Protein AF-A0A8J3TP43-F1 (afdb_monomer)

InterPro domains:
  IPR015797 NUDIX hydrolase-like domain superfamily [SSF55811] (5-56)

Mean predicted aligned error: 3.4 Å

Solvent-accessible surface area (backbone atoms only — not comparable to full-atom values): 4873 Å² total; per-residue (Å²): 130,88,80,85,81,84,84,86,70,80,78,79,79,88,87,77,88,79,93,78,75,55,98,86,44,83,80,87,82,93,72,54,81,73,49,38,59,76,74,44,47,54,41,55,26,51,50,57,56,52,44,72,56,88,78,81,85,81,85,81,53,56,83,77,44,42,73,103

Organism: NCBI:txid58121

Radius of gyration: 14.04 Å; Cα contacts (8 Å, |Δi|>4): 43; chains: 1; bounding box: 34×24×36 Å

Structure (mmCIF, N/CA/C/O backbone):
data_AF-A0A8J3TP43-F1
#
_entry.id   AF-A0A8J3TP43-F1
#
loop_
_atom_site.group_PDB
_atom_site.id
_atom_site.type_symbol
_atom_site.label_atom_id
_atom_site.label_alt_id
_atom_site.label_comp_id
_atom_site.label_asym_id
_atom_site.label_entity_id
_atom_site.label_seq_id
_atom_site.pdbx_PDB_ins_code
_atom_site.Cartn_x
_atom_site.Cartn_y
_atom_site.Cartn_z
_atom_site.occupancy
_atom_site.B_iso_or_equiv
_atom_site.auth_seq_id
_atom_site.auth_comp_id
_atom_site.auth_asym_id
_atom_site.auth_atom_id
_atom_site.pdbx_PDB_model_num
ATOM 1 N N . MET A 1 1 ? -17.224 -1.115 -17.442 1.00 59.69 1 MET A N 1
ATOM 2 C CA . MET A 1 1 ? -16.303 -0.204 -18.163 1.00 59.69 1 MET A CA 1
ATOM 3 C C . MET A 1 1 ? -15.061 0.001 -17.318 1.00 59.69 1 MET A C 1
ATOM 5 O O . MET A 1 1 ? -15.206 0.250 -16.125 1.00 59.69 1 MET A O 1
ATOM 9 N N . SER A 1 2 ? -13.871 -0.101 -17.910 1.00 71.88 2 SER A N 1
ATOM 10 C CA . SER A 1 2 ? -12.626 0.320 -17.262 1.00 71.88 2 SER A CA 1
ATOM 11 C C . SER A 1 2 ? -12.646 1.842 -17.081 1.00 71.88 2 SER A C 1
ATOM 13 O O . SER A 1 2 ? -13.022 2.581 -17.987 1.00 71.88 2 SER A O 1
ATOM 15 N N . ARG A 1 3 ? -12.316 2.320 -15.876 1.00 80.56 3 ARG A N 1
ATOM 16 C CA . ARG A 1 3 ? -12.466 3.739 -15.494 1.00 80.56 3 ARG A CA 1
ATOM 17 C C . ARG A 1 3 ? -11.184 4.567 -15.662 1.00 80.56 3 ARG A C 1
ATOM 19 O O . ARG A 1 3 ? -11.180 5.722 -15.262 1.00 80.56 3 ARG A O 1
ATOM 26 N N . GLY A 1 4 ? -10.110 3.989 -16.212 1.00 88.81 4 GLY A N 1
ATOM 27 C CA . GLY A 1 4 ? -8.827 4.684 -16.405 1.00 88.81 4 GLY A CA 1
ATOM 28 C C . GLY A 1 4 ? -8.248 5.266 -15.110 1.00 88.81 4 GLY A C 1
ATOM 29 O O . GLY A 1 4 ? -7.748 6.385 -15.106 1.00 88.81 4 GLY A O 1
ATOM 30 N N . ILE A 1 5 ? -8.394 4.549 -13.992 1.00 91.56 5 ILE A N 1
ATOM 31 C CA . ILE A 1 5 ? -8.019 5.049 -12.665 1.00 91.56 5 ILE A CA 1
ATOM 32 C C . ILE A 1 5 ? -6.509 4.924 -12.473 1.00 91.56 5 ILE A C 1
ATOM 34 O O . ILE A 1 5 ? -5.956 3.839 -12.634 1.00 91.56 5 ILE A O 1
ATOM 38 N N . VAL A 1 6 ? -5.880 6.016 -12.039 1.00 93.81 6 VAL A N 1
ATOM 39 C CA . VAL A 1 6 ? -4.491 6.044 -11.571 1.00 93.81 6 VAL A CA 1
ATOM 40 C C . VAL A 1 6 ? -4.493 6.189 -10.052 1.00 93.81 6 VAL A C 1
ATOM 42 O O . VAL A 1 6 ? -5.096 7.120 -9.519 1.00 93.81 6 VAL A O 1
ATOM 45 N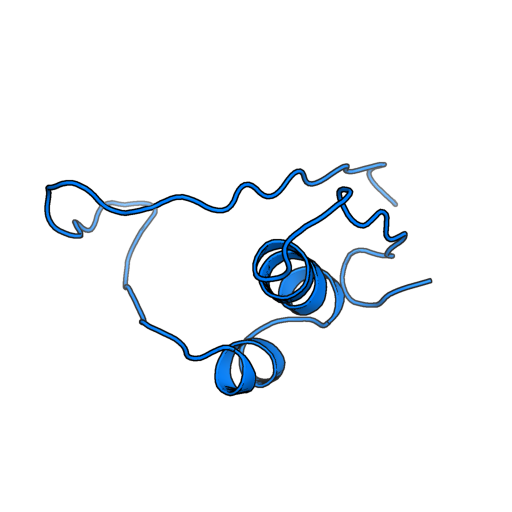 N . ALA A 1 7 ? -3.828 5.269 -9.356 1.00 94.31 7 ALA A N 1
ATOM 46 C CA . A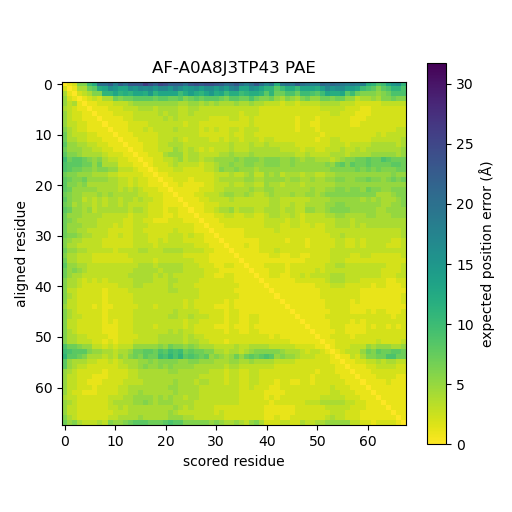LA A 1 7 ? -3.625 5.335 -7.913 1.00 94.31 7 ALA A CA 1
ATOM 47 C C . ALA A 1 7 ? -2.168 5.709 -7.616 1.00 94.31 7 ALA A C 1
ATOM 49 O O . ALA A 1 7 ? -1.253 5.027 -8.070 1.00 94.31 7 ALA A O 1
ATOM 50 N N . LEU A 1 8 ? -1.963 6.776 -6.842 1.00 95.56 8 LEU A N 1
ATOM 51 C CA . LEU A 1 8 ? -0.650 7.188 -6.346 1.00 95.56 8 LEU A CA 1
ATOM 52 C C . LEU A 1 8 ? -0.548 6.818 -4.869 1.00 95.56 8 LEU A C 1
ATOM 54 O O . LEU A 1 8 ? -1.454 7.128 -4.095 1.00 95.56 8 LEU A O 1
ATOM 58 N N . VAL A 1 9 ? 0.542 6.160 -4.482 1.00 95.50 9 VAL A N 1
ATOM 59 C CA . VAL A 1 9 ? 0.767 5.722 -3.102 1.00 95.50 9 VAL A CA 1
ATOM 60 C C . VAL A 1 9 ? 2.040 6.354 -2.572 1.00 95.50 9 VAL A C 1
ATOM 62 O O . VAL A 1 9 ? 3.086 6.306 -3.213 1.00 95.50 9 VAL A O 1
ATOM 65 N N . PHE A 1 10 ? 1.923 6.960 -1.395 1.00 94.62 10 PHE A N 1
ATOM 66 C CA . PHE A 1 10 ? 3.005 7.655 -0.715 1.00 94.62 10 PHE A CA 1
ATOM 67 C C . PHE A 1 10 ? 3.293 6.949 0.605 1.00 94.62 10 PHE A C 1
ATOM 69 O O . PHE A 1 10 ? 2.381 6.702 1.396 1.00 94.62 10 PHE A O 1
ATOM 76 N N . ARG A 1 11 ? 4.567 6.639 0.852 1.00 94.56 11 ARG A N 1
ATOM 77 C CA . ARG A 1 11 ? 5.017 6.145 2.151 1.00 94.56 11 ARG A CA 1
ATOM 78 C C . ARG A 1 11 ? 5.101 7.320 3.120 1.00 94.56 11 ARG A C 1
ATOM 80 O O . ARG A 1 11 ? 5.822 8.283 2.870 1.00 94.56 11 ARG A O 1
ATOM 87 N N . CYS A 1 12 ? 4.363 7.230 4.218 1.00 93.94 12 CYS A N 1
ATOM 88 C CA . CYS A 1 12 ? 4.329 8.250 5.260 1.00 93.94 12 CYS A CA 1
ATOM 89 C C . CYS A 1 12 ? 4.786 7.672 6.598 1.00 93.94 12 CYS A C 1
ATOM 91 O O . CYS A 1 12 ? 4.618 6.482 6.863 1.00 93.94 12 CYS A O 1
ATOM 93 N N . GLU A 1 13 ? 5.312 8.542 7.453 1.00 94.19 13 GLU A N 1
ATOM 94 C CA . GLU A 1 13 ? 5.620 8.234 8.845 1.00 94.19 13 GLU A CA 1
ATOM 95 C C . GLU A 1 13 ? 4.612 8.937 9.758 1.00 94.19 13 GLU A C 1
ATOM 97 O O . GLU A 1 13 ? 4.337 10.133 9.615 1.00 94.19 13 GLU A O 1
ATOM 102 N N . ALA A 1 14 ? 4.035 8.189 10.696 1.00 93.56 14 ALA A N 1
ATOM 103 C CA . ALA A 1 14 ? 3.128 8.748 11.685 1.00 93.56 14 ALA A CA 1
ATOM 104 C C . ALA A 1 14 ? 3.933 9.493 12.760 1.00 93.56 14 ALA A C 1
ATOM 106 O O . ALA A 1 14 ? 4.637 8.877 13.552 1.00 93.56 14 ALA A O 1
ATOM 107 N N . THR A 1 15 ? 3.806 10.820 12.814 1.00 96.94 15 THR A N 1
ATOM 108 C CA . THR A 1 15 ? 4.546 11.650 13.784 1.00 96.94 15 THR A CA 1
ATOM 109 C C . THR A 1 15 ? 3.791 11.871 15.095 1.00 96.94 15 THR A C 1
ATOM 111 O O . THR A 1 15 ? 4.406 12.083 16.136 1.00 96.94 15 THR A O 1
ATOM 114 N N . ARG A 1 16 ? 2.452 11.861 15.058 1.00 96.12 16 ARG A N 1
ATOM 115 C CA . ARG A 1 16 ? 1.563 12.073 16.212 1.00 96.12 16 ARG A CA 1
ATOM 116 C C . ARG A 1 16 ? 0.114 11.712 15.875 1.00 96.12 16 ARG A C 1
ATOM 118 O O . ARG A 1 16 ? -0.249 11.646 14.704 1.00 96.12 16 ARG A O 1
ATOM 125 N N . GLY A 1 17 ? -0.725 11.599 16.906 1.00 94.44 17 GLY A N 1
ATOM 126 C CA . GLY A 1 17 ? -2.170 11.366 16.791 1.00 94.44 17 GLY A CA 1
ATOM 127 C C . GLY A 1 17 ? -2.584 9.937 17.147 1.00 94.44 17 GLY A C 1
ATOM 128 O O . GLY A 1 17 ? -1.746 9.094 17.455 1.00 94.44 17 GLY A O 1
ATOM 129 N N . SER A 1 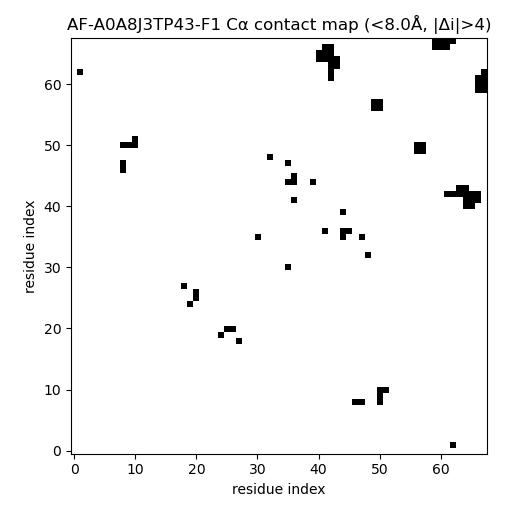18 ? -3.891 9.682 17.125 1.00 94.12 18 SER A N 1
ATOM 130 C CA . SER A 1 18 ? -4.483 8.360 17.334 1.00 94.12 18 SER A CA 1
ATOM 131 C C . SER A 1 18 ? -5.529 8.069 16.260 1.00 94.12 18 SER A C 1
ATOM 133 O O . SER A 1 18 ? -6.145 8.980 15.704 1.00 94.12 18 SER A O 1
ATOM 135 N N . LEU A 1 19 ? -5.710 6.784 15.954 1.00 95.12 19 LEU A N 1
ATOM 136 C CA . LEU A 1 19 ? -6.724 6.317 15.013 1.00 95.12 19 LEU A CA 1
ATOM 137 C C . LEU A 1 19 ? -8.128 6.598 15.575 1.00 95.12 19 LEU A C 1
ATOM 139 O O . LEU A 1 19 ? -8.391 6.323 16.746 1.00 95.12 19 LEU A O 1
ATOM 143 N N . SER A 1 20 ? -9.031 7.128 14.747 1.00 96.06 20 SER A N 1
ATOM 144 C CA . SER A 1 20 ? -10.405 7.458 15.140 1.00 96.06 20 SER A CA 1
ATOM 145 C C . SER A 1 20 ? -11.421 6.985 14.101 1.00 96.06 20 SER A C 1
ATOM 147 O O . SER A 1 20 ? -11.184 7.045 12.896 1.00 96.06 20 SER A O 1
ATOM 149 N N . LEU A 1 21 ? -12.551 6.470 14.585 1.00 97.88 21 LEU A N 1
ATOM 150 C CA . LEU A 1 21 ? -13.641 5.970 13.747 1.00 97.88 21 LEU A CA 1
ATOM 151 C C . LEU A 1 21 ? -14.611 7.092 13.370 1.00 97.88 21 LEU A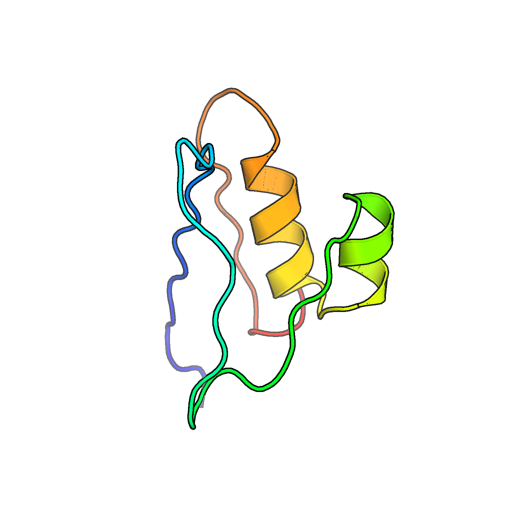 C 1
ATOM 153 O O . LEU A 1 21 ? -14.742 8.089 14.082 1.00 97.88 21 LEU A O 1
ATOM 157 N N . ASN A 1 22 ? -15.329 6.905 12.265 1.00 96.69 22 ASN A N 1
ATOM 158 C CA . ASN A 1 22 ? -16.422 7.775 11.838 1.00 96.69 22 ASN A CA 1
ATOM 159 C C . ASN A 1 22 ? -17.443 6.979 10.994 1.00 96.69 22 ASN A C 1
ATOM 161 O O . ASN A 1 22 ? -17.426 5.751 10.981 1.00 96.69 22 ASN A O 1
ATOM 165 N N . LYS A 1 23 ? -18.368 7.663 10.305 1.00 97.62 23 LYS A N 1
ATOM 166 C CA . LYS A 1 23 ? -19.395 6.998 9.478 1.00 97.62 23 LYS A CA 1
ATOM 167 C C . LYS A 1 23 ? -18.818 6.217 8.287 1.00 97.62 23 LYS A C 1
ATOM 169 O O . LYS A 1 23 ? -19.465 5.290 7.814 1.00 97.62 23 LYS A O 1
ATOM 174 N N . GLU A 1 24 ? -17.637 6.594 7.809 1.00 96.50 24 GLU A N 1
ATOM 175 C CA . GLU A 1 24 ? -16.949 5.965 6.678 1.00 96.50 24 GLU A CA 1
ATOM 176 C C . GLU A 1 24 ? -15.907 4.937 7.145 1.00 96.50 24 GLU A C 1
ATOM 178 O O . GLU A 1 24 ? -15.785 3.869 6.551 1.00 96.50 24 GLU A O 1
ATOM 183 N N . VAL A 1 25 ? -15.191 5.219 8.239 1.00 96.06 25 VAL A N 1
ATOM 184 C CA . VAL A 1 25 ? -14.131 4.359 8.786 1.00 96.06 25 VAL A CA 1
ATOM 185 C C . VAL A 1 25 ? -14.621 3.654 10.045 1.00 96.06 25 VAL A C 1
ATOM 187 O O . VAL A 1 25 ? -14.749 4.272 11.101 1.00 96.06 25 VAL A O 1
ATOM 190 N N . GLN A 1 26 ? -14.873 2.349 9.931 1.00 96.75 26 GLN A N 1
ATOM 191 C CA . GLN A 1 26 ? -15.499 1.547 10.993 1.00 96.75 26 GLN A CA 1
ATOM 192 C C . GLN A 1 26 ? -14.522 0.670 11.790 1.00 96.75 26 GLN A C 1
ATOM 194 O O . GLN A 1 26 ? -14.843 0.259 12.901 1.00 96.75 26 GLN A O 1
ATOM 199 N N . SER A 1 27 ? -13.319 0.413 11.272 1.00 96.56 27 SER A N 1
ATOM 200 C CA . SER A 1 27 ? -12.289 -0.364 11.970 1.00 96.56 27 SER A CA 1
ATOM 201 C C . SER A 1 27 ? -10.897 -0.076 11.419 1.00 96.56 27 SER A C 1
ATOM 203 O O . SER A 1 27 ? -10.756 0.343 10.271 1.00 96.56 27 SER A O 1
ATOM 205 N N . PHE A 1 28 ? -9.873 -0.394 12.208 1.00 95.56 28 PHE A N 1
ATOM 206 C CA . PHE A 1 28 ? -8.477 -0.370 11.782 1.00 95.56 28 PHE A CA 1
ATOM 207 C C . PHE A 1 28 ? -7.817 -1.721 12.031 1.00 95.56 28 PHE A C 1
ATOM 209 O O . PHE A 1 28 ? -8.142 -2.409 12.998 1.00 95.56 28 PHE A O 1
ATOM 216 N N . HIS A 1 29 ? -6.860 -2.065 11.179 1.00 94.38 29 HIS A N 1
ATOM 217 C CA . HIS A 1 29 ? -6.020 -3.241 11.332 1.00 94.38 29 HIS A CA 1
ATOM 218 C C . HIS A 1 29 ? -4.597 -2.887 10.898 1.00 94.38 29 HIS A C 1
ATOM 220 O O . HIS A 1 29 ? -4.400 -2.351 9.808 1.00 94.38 29 HIS A O 1
ATOM 226 N N . TRP A 1 30 ? -3.622 -3.162 11.761 1.00 94.81 30 TRP A N 1
ATOM 227 C CA . TRP A 1 30 ? -2.206 -3.052 11.421 1.00 94.81 30 TRP A CA 1
ATOM 228 C C . TRP A 1 30 ? -1.758 -4.361 10.782 1.00 94.81 30 TRP A C 1
ATOM 230 O O . TRP A 1 30 ? -1.935 -5.406 11.395 1.00 94.81 30 TRP A O 1
ATOM 240 N N . ALA A 1 31 ? -1.180 -4.287 9.585 1.00 96.19 31 ALA A N 1
ATOM 241 C CA . ALA A 1 31 ? -0.723 -5.447 8.829 1.00 96.19 31 ALA A CA 1
ATOM 242 C C . ALA A 1 31 ? 0.774 -5.346 8.525 1.00 96.19 31 ALA A C 1
ATOM 244 O O . ALA A 1 31 ? 1.292 -4.279 8.183 1.00 96.19 31 ALA A O 1
ATOM 245 N N . THR A 1 32 ? 1.460 -6.477 8.611 1.00 96.38 32 THR A N 1
ATOM 246 C CA . THR A 1 32 ? 2.804 -6.678 8.073 1.00 96.38 32 THR A CA 1
ATOM 247 C C . THR A 1 32 ? 2.763 -6.774 6.542 1.00 96.38 32 THR A C 1
ATOM 249 O O . THR A 1 32 ? 1.716 -7.084 5.969 1.00 96.38 32 THR A O 1
ATOM 252 N N . PRO A 1 33 ? 3.897 -6.577 5.841 1.00 95.56 33 PRO A N 1
ATOM 253 C CA . PRO A 1 33 ? 3.945 -6.716 4.383 1.00 95.56 33 PRO A CA 1
ATOM 254 C C . PRO A 1 33 ? 3.421 -8.072 3.880 1.00 95.56 33 PRO A C 1
ATOM 256 O O . PRO A 1 33 ? 2.732 -8.133 2.866 1.00 95.56 33 PRO A O 1
ATOM 259 N N . THR A 1 34 ? 3.689 -9.158 4.609 1.00 95.12 34 THR A N 1
ATOM 260 C CA . THR A 1 34 ? 3.210 -10.501 4.251 1.00 95.12 34 THR A CA 1
ATOM 261 C C . THR A 1 34 ? 1.692 -10.632 4.391 1.00 95.12 34 THR A C 1
ATOM 263 O O . THR A 1 34 ? 1.048 -11.231 3.532 1.00 95.12 34 THR A O 1
ATOM 266 N N . GLU A 1 35 ? 1.112 -10.057 5.447 1.00 97.62 35 GLU A N 1
ATOM 267 C CA . GLU A 1 35 ? -0.337 -10.092 5.687 1.00 97.62 35 GLU A CA 1
ATOM 268 C C . GLU A 1 35 ? -1.105 -9.282 4.639 1.00 97.62 35 GLU A C 1
ATOM 270 O O . GLU A 1 35 ? -2.173 -9.709 4.204 1.00 97.62 35 GLU A O 1
ATOM 275 N N . VAL A 1 36 ? -0.546 -8.163 4.158 1.00 96.62 36 VAL A N 1
ATOM 276 C CA . VAL A 1 36 ? -1.190 -7.320 3.133 1.00 96.62 36 VAL A CA 1
ATOM 277 C C . VAL A 1 36 ? -1.602 -8.144 1.911 1.00 96.62 36 VAL A C 1
ATOM 279 O O . VAL A 1 36 ? -2.755 -8.075 1.492 1.00 96.62 36 VAL A O 1
ATOM 282 N N . SER A 1 37 ? -0.712 -8.982 1.377 1.00 94.44 37 SER A N 1
ATOM 283 C CA . SER A 1 37 ? -1.007 -9.813 0.198 1.00 94.44 37 SER A CA 1
ATOM 284 C C . SER A 1 37 ? -2.116 -10.846 0.417 1.00 94.44 37 SER A C 1
ATOM 286 O O . SER A 1 37 ? -2.666 -11.360 -0.551 1.00 94.44 37 SER A O 1
ATOM 288 N N . GLN A 1 38 ? -2.444 -11.170 1.669 1.00 96.50 38 GLN A N 1
ATOM 289 C CA . GLN A 1 38 ? -3.507 -12.115 2.022 1.00 96.50 38 GLN A CA 1
ATOM 290 C C . GLN A 1 38 ? -4.847 -11.416 2.291 1.00 96.50 38 GLN A C 1
ATOM 292 O O . GLN A 1 38 ? -5.894 -12.060 2.268 1.00 96.50 38 GLN A O 1
ATOM 297 N N . MET A 1 39 ? -4.826 -10.108 2.555 1.00 96.06 39 MET A N 1
ATOM 298 C CA . MET A 1 39 ? -5.998 -9.329 2.959 1.00 96.06 39 MET A CA 1
ATOM 299 C C . MET A 1 39 ? -6.679 -8.591 1.806 1.00 96.06 39 MET A C 1
ATOM 301 O O . MET A 1 39 ? -7.867 -8.279 1.894 1.00 96.06 39 MET A O 1
ATOM 305 N N . VAL A 1 40 ? -5.931 -8.249 0.756 1.00 96.06 40 VAL A N 1
ATOM 306 C CA . VAL A 1 40 ? -6.416 -7.409 -0.345 1.00 96.06 40 VAL A CA 1
ATOM 307 C C . VAL A 1 40 ? -6.090 -8.016 -1.705 1.00 96.06 40 VAL A C 1
ATOM 309 O O . VAL A 1 40 ? -5.248 -8.896 -1.839 1.00 96.06 40 VAL A O 1
ATOM 312 N N . THR A 1 41 ? -6.757 -7.512 -2.739 1.00 97.31 41 THR A N 1
ATOM 313 C CA . THR A 1 41 ? -6.478 -7.853 -4.140 1.00 97.31 41 THR A CA 1
ATOM 314 C C . THR A 1 41 ? -5.023 -7.566 -4.514 1.00 97.31 41 THR A C 1
ATOM 316 O O . THR A 1 41 ? -4.458 -6.581 -4.029 1.00 97.31 41 THR A O 1
ATOM 319 N N . GLU A 1 42 ? -4.466 -8.321 -5.461 1.00 97.50 42 GLU A N 1
ATOM 320 C CA . GLU A 1 42 ? -3.089 -8.162 -5.953 1.00 97.50 42 GLU A CA 1
ATOM 321 C C . GLU A 1 42 ? -2.767 -6.712 -6.357 1.00 97.50 42 GLU A C 1
ATOM 323 O O . GLU A 1 42 ? -1.769 -6.143 -5.910 1.00 97.50 42 GLU A O 1
ATOM 328 N N . ALA A 1 43 ? -3.657 -6.068 -7.119 1.00 96.38 43 ALA A N 1
ATOM 329 C CA . ALA A 1 43 ? -3.490 -4.687 -7.561 1.00 96.38 43 ALA A CA 1
ATOM 330 C C . ALA A 1 43 ? -3.385 -3.686 -6.399 1.00 96.38 43 ALA A C 1
ATOM 332 O O . ALA A 1 43 ? -2.766 -2.641 -6.559 1.00 96.38 43 ALA A O 1
ATOM 333 N N . PHE A 1 44 ? -3.985 -3.969 -5.238 1.00 96.50 44 PHE A N 1
ATOM 334 C CA . PHE A 1 44 ? -3.847 -3.133 -4.042 1.00 96.50 44 PHE A CA 1
ATOM 335 C C . PHE A 1 44 ? -2.590 -3.506 -3.255 1.00 96.50 44 PHE A C 1
ATOM 337 O O . PHE A 1 44 ? -1.847 -2.613 -2.846 1.00 96.50 44 PHE A O 1
ATOM 344 N N . ALA A 1 45 ? -2.330 -4.807 -3.084 1.00 97.56 45 ALA A N 1
ATOM 345 C CA . ALA A 1 45 ? -1.165 -5.305 -2.365 1.00 97.56 45 ALA A CA 1
ATOM 346 C C . ALA A 1 45 ? 0.132 -4.755 -2.965 1.00 97.56 45 ALA A C 1
ATOM 348 O O . ALA A 1 45 ? 0.935 -4.166 -2.241 1.00 97.56 45 ALA A O 1
ATOM 349 N N . VAL A 1 46 ? 0.298 -4.845 -4.293 1.00 96.88 46 VAL A N 1
ATOM 350 C CA . VAL A 1 46 ? 1.528 -4.381 -4.949 1.00 96.88 46 VAL A CA 1
ATOM 351 C C . VAL A 1 46 ? 1.780 -2.895 -4.707 1.00 96.88 46 VAL A C 1
ATOM 353 O O . VAL A 1 46 ? 2.921 -2.502 -4.520 1.00 96.88 46 VAL A O 1
ATOM 356 N N . ARG A 1 47 ? 0.731 -2.061 -4.635 1.00 95.81 47 ARG A N 1
ATOM 357 C CA . ARG 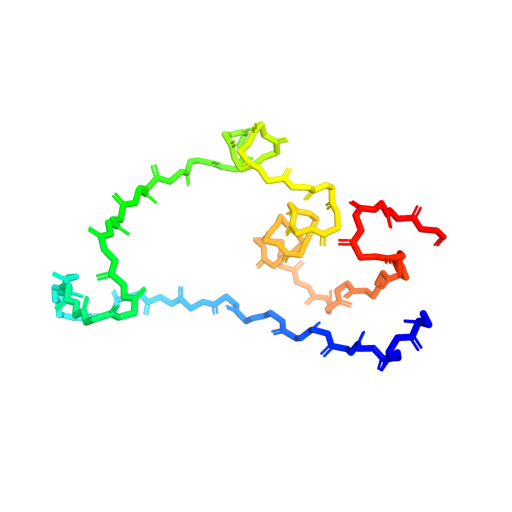A 1 47 ? 0.888 -0.614 -4.418 1.00 95.81 47 ARG A CA 1
ATOM 3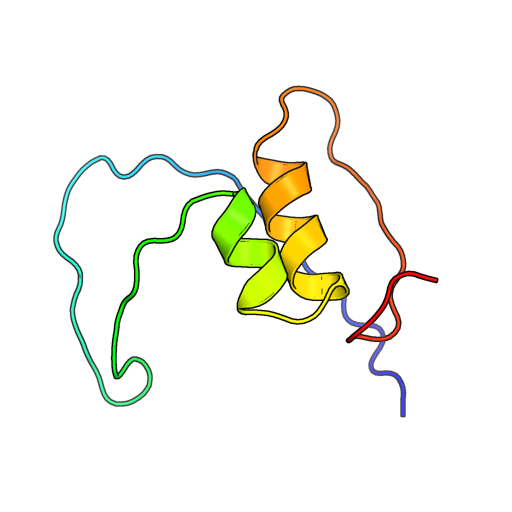58 C C . ARG A 1 47 ? 1.474 -0.309 -3.043 1.00 95.81 47 ARG A C 1
ATOM 360 O O . ARG A 1 47 ? 2.287 0.600 -2.913 1.00 95.81 47 ARG A O 1
ATOM 367 N N . VAL A 1 48 ? 1.046 -1.054 -2.022 1.00 95.75 48 VAL A N 1
ATOM 368 C CA . VAL A 1 48 ? 1.574 -0.922 -0.658 1.00 95.75 48 VAL A CA 1
ATOM 369 C C . VAL A 1 48 ? 3.001 -1.458 -0.602 1.00 95.75 48 VAL A C 1
ATOM 371 O O . VAL A 1 48 ? 3.880 -0.784 -0.077 1.00 95.75 48 VAL A O 1
ATOM 374 N N . LEU A 1 49 ? 3.244 -2.640 -1.174 1.00 96.50 49 LEU A N 1
ATOM 375 C CA . LEU A 1 49 ? 4.552 -3.295 -1.141 1.00 96.50 49 LEU A CA 1
ATOM 376 C C . LEU A 1 49 ? 5.619 -2.533 -1.933 1.00 96.50 49 LEU A C 1
ATOM 378 O O . LEU A 1 49 ? 6.727 -2.351 -1.436 1.00 96.50 49 LEU A O 1
ATOM 382 N N . ASP A 1 50 ? 5.295 -2.040 -3.128 1.00 96.81 50 ASP A N 1
ATOM 383 C CA . ASP A 1 50 ? 6.202 -1.215 -3.929 1.00 96.81 50 ASP A CA 1
ATOM 384 C C . ASP A 1 50 ? 6.586 0.062 -3.155 1.00 96.81 50 ASP A C 1
ATOM 386 O O . A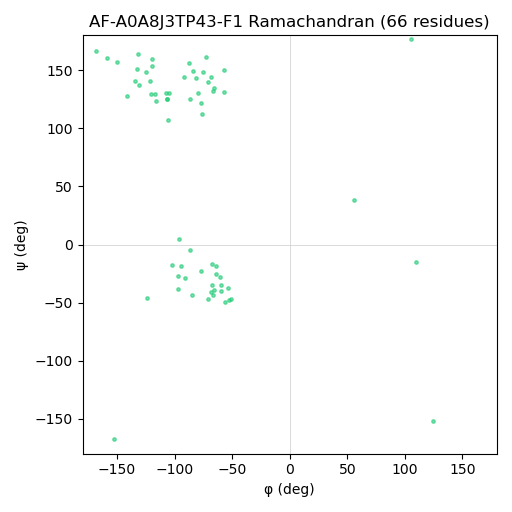SP A 1 50 ? 7.757 0.429 -3.130 1.00 96.81 50 ASP A O 1
ATOM 390 N N . ALA A 1 51 ? 5.643 0.689 -2.439 1.00 95.56 51 ALA A N 1
ATOM 391 C CA . ALA A 1 51 ? 5.902 1.899 -1.651 1.00 95.56 51 ALA A CA 1
ATOM 392 C C . ALA A 1 51 ? 6.817 1.678 -0.430 1.00 95.56 51 ALA A C 1
ATOM 394 O O . ALA A 1 51 ? 7.345 2.645 0.122 1.00 95.56 51 ALA A O 1
ATOM 395 N N . LEU A 1 52 ? 7.015 0.431 0.015 1.00 94.19 52 LEU A N 1
ATOM 396 C CA . LEU A 1 52 ? 7.962 0.113 1.088 1.00 94.19 52 LEU A CA 1
ATOM 397 C C . LEU A 1 52 ? 9.419 0.120 0.612 1.00 94.19 52 LEU A C 1
ATOM 399 O O . LEU A 1 52 ? 10.314 0.303 1.438 1.00 94.19 52 LEU A O 1
ATOM 403 N N . HIS A 1 53 ? 9.661 -0.058 -0.686 1.00 92.56 53 HIS A N 1
ATOM 404 C CA . HIS A 1 53 ? 11.006 -0.063 -1.248 1.00 92.56 53 HIS A CA 1
ATOM 405 C C . HIS A 1 53 ? 11.510 1.366 -1.470 1.00 92.56 53 HIS A C 1
ATOM 407 O O . HIS A 1 53 ? 10.758 2.267 -1.838 1.00 92.56 53 HIS A O 1
ATOM 413 N N . GLU A 1 54 ? 12.804 1.576 -1.242 1.00 89.88 54 GLU A N 1
ATOM 414 C CA . GLU A 1 54 ? 13.464 2.841 -1.559 1.00 89.88 54 GLU A CA 1
ATOM 415 C C . GLU A 1 54 ? 13.888 2.875 -3.032 1.00 89.88 54 GLU A C 1
ATOM 417 O O . GLU A 1 54 ? 14.222 1.846 -3.621 1.00 89.88 54 GLU A O 1
ATOM 422 N N . GLY A 1 55 ? 13.901 4.069 -3.626 1.00 91.06 55 GLY A N 1
ATOM 423 C CA . GLY A 1 55 ? 14.337 4.283 -5.004 1.00 91.06 55 GLY A CA 1
ATOM 424 C C . GLY A 1 55 ? 13.285 4.973 -5.865 1.00 91.06 55 GLY A C 1
ATOM 425 O O . GLY A 1 55 ? 12.484 5.774 -5.382 1.00 91.06 55 GLY A O 1
ATOM 426 N N . ALA A 1 56 ? 13.329 4.700 -7.169 1.00 94.31 56 ALA A N 1
ATOM 427 C CA . ALA A 1 56 ? 12.378 5.270 -8.114 1.00 94.31 56 ALA A CA 1
ATOM 428 C C . ALA A 1 56 ? 10.963 4.700 -7.882 1.00 94.31 56 ALA A C 1
ATOM 430 O O . ALA A 1 56 ? 10.835 3.508 -7.595 1.00 94.31 56 ALA A O 1
ATOM 431 N N . PRO A 1 57 ? 9.898 5.508 -8.052 1.00 94.69 57 PRO A N 1
ATOM 432 C CA . PRO A 1 57 ? 8.527 5.021 -7.942 1.00 94.69 57 PRO A CA 1
ATOM 433 C C . PRO A 1 57 ? 8.253 3.872 -8.915 1.00 94.69 57 PRO A C 1
ATOM 435 O O . PRO A 1 57 ? 8.534 3.980 -10.112 1.00 94.69 57 PRO A O 1
ATOM 438 N N . ALA A 1 58 ? 7.665 2.785 -8.417 1.00 96.75 58 ALA A N 1
ATOM 439 C CA . ALA A 1 58 ? 7.216 1.698 -9.273 1.00 96.75 58 ALA A CA 1
ATOM 440 C C . ALA A 1 58 ? 5.985 2.120 -10.090 1.00 96.75 58 ALA A C 1
ATOM 442 O O . ALA A 1 58 ? 5.073 2.775 -9.583 1.00 96.75 58 ALA A O 1
ATOM 443 N N . ILE A 1 59 ? 5.947 1.706 -11.357 1.00 96.38 59 ILE A N 1
ATOM 444 C CA . ILE A 1 59 ? 4.803 1.902 -12.253 1.00 96.38 59 ILE A CA 1
ATOM 445 C C . ILE A 1 59 ? 4.261 0.521 -12.616 1.00 96.38 59 ILE A C 1
ATOM 447 O O . ILE A 1 59 ? 4.998 -0.326 -13.123 1.00 96.38 59 ILE A O 1
ATOM 451 N N . ARG A 1 60 ? 2.972 0.292 -12.345 1.00 96.19 60 ARG A N 1
ATOM 452 C CA . ARG A 1 60 ? 2.270 -0.973 -12.604 1.00 96.19 60 ARG A CA 1
ATOM 453 C C . ARG A 1 60 ? 0.961 -0.700 -13.334 1.00 96.19 60 ARG A C 1
ATOM 455 O O . ARG A 1 60 ? 0.226 0.209 -12.950 1.00 96.19 60 ARG A O 1
ATOM 462 N N . GLN A 1 61 ? 0.653 -1.507 -14.342 1.00 96.06 61 GLN A N 1
ATOM 463 C CA . GLN A 1 61 ? -0.671 -1.543 -14.953 1.00 96.06 61 GLN A CA 1
ATOM 464 C C . GLN A 1 61 ? -1.512 -2.618 -14.252 1.00 96.06 61 GLN A C 1
ATOM 466 O O . GLN A 1 61 ? -0.990 -3.644 -13.820 1.00 96.06 61 GLN A O 1
ATOM 471 N N . HIS A 1 62 ? -2.809 -2.366 -14.086 1.00 94.44 62 HIS A N 1
ATOM 472 C CA . HIS A 1 62 ? -3.723 -3.309 -13.447 1.00 94.44 62 HIS A CA 1
ATOM 473 C C . HIS A 1 62 ? -5.140 -3.175 -14.006 1.00 94.44 62 HIS A C 1
ATOM 475 O O . HIS A 1 62 ? -5.548 -2.097 -14.448 1.00 94.44 62 HIS A O 1
ATOM 481 N N . ASP A 1 63 ? -5.940 -4.229 -13.885 1.00 93.94 63 ASP A N 1
ATOM 482 C CA . ASP A 1 63 ? -7.374 -4.205 -14.218 1.00 93.94 63 ASP A CA 1
ATOM 483 C C . ASP A 1 63 ? -8.263 -3.742 -13.042 1.00 93.94 63 ASP A C 1
ATOM 485 O O . ASP A 1 63 ? -9.466 -3.526 -13.197 1.00 93.94 63 ASP A O 1
ATOM 489 N N . GLY A 1 64 ? -7.649 -3.522 -11.875 1.00 92.31 64 GLY A N 1
ATOM 490 C CA . GLY A 1 64 ? -8.312 -3.160 -10.620 1.00 92.31 64 GLY A CA 1
ATOM 491 C C . GLY A 1 64 ? -8.284 -4.276 -9.576 1.00 92.31 64 GLY A C 1
ATOM 492 O O . GLY A 1 64 ? -8.487 -3.984 -8.400 1.00 92.31 64 GLY A O 1
ATOM 493 N N . VAL A 1 65 ? -7.975 -5.507 -9.986 1.00 94.38 65 VAL A N 1
ATOM 494 C CA . VAL A 1 65 ? -7.817 -6.682 -9.121 1.00 94.38 65 VAL A CA 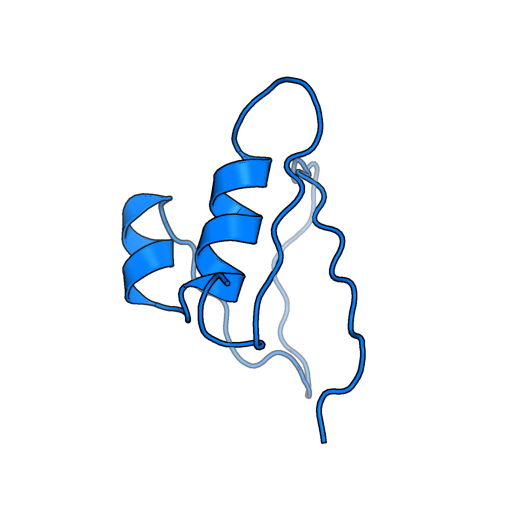1
ATOM 495 C C . VAL A 1 65 ? -6.442 -7.315 -9.312 1.00 94.38 65 VAL A C 1
ATOM 497 O O . VAL A 1 65 ? -5.774 -7.567 -8.312 1.00 94.38 65 VAL A O 1
ATOM 500 N N . HIS A 1 66 ? -6.006 -7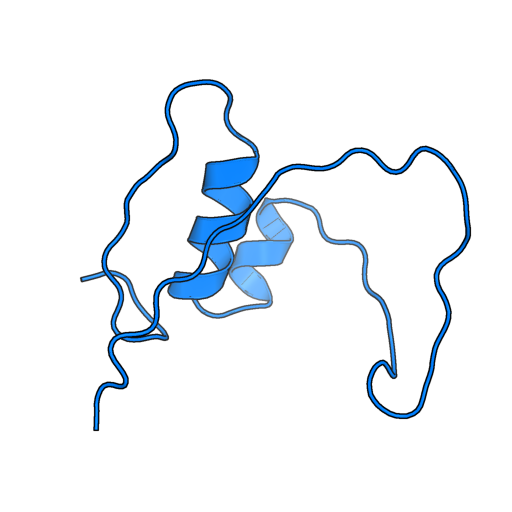.493 -10.560 1.00 95.94 66 HIS A N 1
ATOM 501 C CA . HIS A 1 66 ? -4.745 -8.126 -10.943 1.00 95.94 66 HIS A CA 1
ATOM 502 C C . HIS A 1 66 ? -3.842 -7.184 -11.737 1.00 95.94 66 HIS A C 1
ATOM 504 O O . HIS A 1 66 ? -4.305 -6.196 -12.322 1.00 95.94 66 HIS A O 1
ATOM 510 N N . LEU A 1 67 ? -2.551 -7.506 -11.768 1.00 95.56 67 LEU A N 1
ATOM 511 C CA . LEU A 1 67 ? -1.591 -6.858 -12.662 1.00 95.56 67 LEU A CA 1
ATOM 512 C C . LEU A 1 67 ? -1.752 -7.365 -14.097 1.00 95.56 67 LEU A C 1
ATOM 514 O O . LEU A 1 67 ? -2.146 -8.510 -14.318 1.00 95.56 67 LEU A O 1
ATOM 518 N N . VAL A 1 68 ? -1.465 -6.492 -15.067 1.00 93.94 68 VAL A N 1
ATOM 519 C CA . VAL A 1 68 ? -1.576 -6.776 -16.511 1.00 93.94 68 VAL A CA 1
ATOM 520 C C . VAL A 1 68 ? -0.381 -6.259 -17.295 1.00 93.94 68 VAL A C 1
ATOM 522 O O . VAL A 1 68 ? 0.228 -5.258 -16.851 1.00 93.94 68 VAL A O 1
#

Foldseek 3Di:
DQPPDDDADADDDDPDDDDDDDPVRDDDDDDDLVVLPVPAAPVVSCNVVQNVDDDDRDDFDDSRRDTD

Sequence (68 aa):
MSRGIVALVFRCEATRGSLSLNKEVQSFHWATPTEVSQMVTEAFAVRVLDALHEGAPAIRQHDGVHLV

Secondary structure (DSSP, 8-state):
---------------S------SS--------HHHHHHHS-HHHHHHHHHHHS-SSPP---BSSSSB-

pLDDT: mean 94.17, std 5.63, range [59.69, 97.88]